Protein AF-A0AAW1L9E5-F1 (afdb_monomer)

Sequence (100 aa):
MVGQYHRKTDRQLWSKESMGFAIEAVQDGRMGWLAASKQFNVPQATLRRRAQGKNKQVRGVDKGLGRFCTTFPKEMELDLVEHIKSRENVFVQLFQKKWN

Secondary structure (DSSP, 8-state):
-------S--TT-S-HHHHHHHHHHHHTTSS-HHHHHHHTT--HHHHHHHHTT--SS--TT---BTTB--SS-HHHHHHHHHHHHHHHHHHHHHHHHT--

Foldseek 3Di:
DPDDDDDPDCPPVQALVLLQVLLVCVVVVVDDLVGSCVVSVHDSVVSVCQSVQVDPADHRSDDDPPPDDDPDDPVVVVVVVVVVVVVVVVVVVVVVVVVD

pLDDT: mean 89.07, std 9.97, range [49.91, 97.56]

Mean predicted aligned error: 7.49 Å

Structure (mmCIF, N/CA/C/O backbone):
data_AF-A0AAW1L9E5-F1
#
_entry.id   AF-A0AAW1L9E5-F1
#
loop_
_atom_site.group_PDB
_atom_site.id
_atom_site.type_symbol
_atom_site.label_atom_id
_atom_site.label_alt_id
_atom_site.label_comp_id
_atom_site.label_asym_id
_atom_site.label_entity_id
_atom_site.label_seq_id
_atom_site.pdbx_PDB_ins_code
_atom_site.Cartn_x
_atom_site.Cartn_y
_atom_site.Cartn_z
_atom_site.occupancy
_atom_site.B_iso_or_equiv
_atom_site.auth_seq_id
_atom_site.auth_comp_id
_atom_site.auth_asym_id
_atom_site.auth_atom_id
_atom_site.pdbx_PDB_model_num
ATOM 1 N N . MET A 1 1 ? 28.347 11.929 -3.035 1.00 57.56 1 MET A N 1
ATOM 2 C CA . MET A 1 1 ? 27.757 11.076 -1.979 1.00 57.56 1 MET A CA 1
ATOM 3 C C . MET A 1 1 ? 26.333 11.562 -1.749 1.00 57.56 1 MET A C 1
ATOM 5 O O . MET A 1 1 ? 26.164 12.741 -1.469 1.00 57.56 1 MET A O 1
ATOM 9 N N . VAL A 1 2 ? 25.313 10.731 -1.966 1.00 70.38 2 VAL A N 1
ATOM 10 C CA . VAL A 1 2 ? 23.919 11.110 -1.666 1.00 70.38 2 VAL A CA 1
ATOM 11 C C . VAL A 1 2 ? 23.788 11.260 -0.148 1.00 70.38 2 VAL A C 1
ATOM 13 O O . VAL A 1 2 ? 24.185 10.357 0.584 1.00 70.38 2 VAL A O 1
ATOM 16 N N . GLY A 1 3 ? 23.326 12.418 0.328 1.00 79.19 3 GLY A N 1
ATOM 17 C CA . GLY A 1 3 ? 23.218 12.704 1.762 1.00 79.19 3 GLY A CA 1
ATOM 18 C C . GLY A 1 3 ? 22.278 11.735 2.488 1.00 79.19 3 GLY A C 1
ATOM 19 O O . GLY A 1 3 ? 21.349 11.196 1.886 1.00 79.19 3 GLY A O 1
ATOM 20 N N . GLN A 1 4 ? 22.513 11.533 3.788 1.00 85.38 4 GLN A N 1
ATOM 21 C CA . GLN A 1 4 ? 21.686 10.688 4.659 1.00 85.38 4 GLN A CA 1
ATOM 22 C C . GLN A 1 4 ? 20.252 11.241 4.731 1.00 85.38 4 GLN A C 1
ATOM 24 O O . GLN A 1 4 ? 19.955 12.177 5.479 1.00 85.38 4 GLN A O 1
ATOM 29 N N . TYR A 1 5 ? 19.355 10.693 3.911 1.00 88.00 5 TYR A N 1
ATOM 30 C CA . TYR A 1 5 ? 17.960 11.113 3.864 1.00 88.00 5 TYR A CA 1
ATOM 31 C C . TYR A 1 5 ? 17.200 10.587 5.084 1.00 88.00 5 TYR A C 1
ATOM 33 O O . TYR A 1 5 ? 16.974 9.387 5.224 1.00 88.00 5 TYR A O 1
ATOM 41 N N . HIS A 1 6 ? 16.741 11.506 5.931 1.00 89.50 6 HIS A N 1
ATOM 42 C CA . HIS A 1 6 ? 15.847 11.204 7.042 1.00 89.50 6 HIS A CA 1
ATOM 43 C C . HIS A 1 6 ? 14.408 11.506 6.626 1.00 89.50 6 HIS A C 1
ATOM 45 O O . HIS A 1 6 ? 14.087 12.601 6.151 1.00 89.50 6 HIS A O 1
ATOM 51 N N . ARG A 1 7 ? 13.519 10.522 6.781 1.00 89.06 7 ARG A N 1
ATOM 52 C CA . ARG A 1 7 ? 12.101 10.705 6.464 1.00 89.06 7 ARG A CA 1
ATOM 53 C C . ARG A 1 7 ? 11.461 11.717 7.406 1.00 89.06 7 ARG A C 1
ATOM 55 O O . ARG A 1 7 ? 11.693 11.702 8.604 1.00 89.06 7 ARG A O 1
ATOM 62 N N . LYS A 1 8 ? 10.586 12.553 6.845 1.00 92.00 8 LYS A N 1
ATOM 63 C CA . LYS A 1 8 ? 9.848 13.581 7.597 1.00 92.00 8 LYS A CA 1
ATOM 64 C C . LYS A 1 8 ? 8.589 13.051 8.294 1.00 92.00 8 LYS A C 1
ATOM 66 O O . LYS A 1 8 ? 8.020 13.760 9.113 1.00 92.00 8 LYS A O 1
ATOM 71 N N . THR A 1 9 ? 8.086 11.874 7.908 1.00 89.00 9 THR A N 1
ATOM 72 C CA . THR A 1 9 ? 6.799 11.353 8.400 1.00 89.00 9 THR A CA 1
ATOM 73 C C . THR A 1 9 ? 6.769 9.835 8.469 1.00 89.00 9 THR A C 1
ATOM 75 O O . THR A 1 9 ? 7.288 9.176 7.566 1.00 89.00 9 THR A O 1
ATOM 78 N N . ASP A 1 10 ? 5.958 9.322 9.389 1.00 86.69 10 ASP A N 1
ATOM 79 C CA . ASP A 1 10 ? 5.683 7.890 9.571 1.00 86.69 10 ASP A CA 1
ATOM 80 C C . ASP A 1 10 ? 4.522 7.360 8.710 1.00 86.69 10 ASP A C 1
ATOM 82 O O . ASP A 1 10 ? 4.004 6.251 8.886 1.00 86.69 10 ASP A O 1
ATOM 86 N N . ARG A 1 11 ? 4.065 8.162 7.740 1.00 85.94 11 ARG A N 1
ATOM 87 C CA . ARG A 1 11 ? 2.970 7.775 6.847 1.00 85.94 11 ARG A CA 1
ATOM 88 C C . ARG A 1 11 ? 3.372 6.550 6.021 1.00 85.94 11 ARG A C 1
ATOM 90 O O . ARG A 1 11 ? 4.424 6.527 5.392 1.00 85.94 11 ARG A O 1
ATOM 97 N N . GLN A 1 12 ? 2.474 5.564 5.973 1.00 86.81 12 GLN A N 1
ATOM 98 C CA . GLN A 1 12 ? 2.664 4.276 5.288 1.00 86.81 12 GLN A CA 1
ATOM 99 C C . GLN A 1 12 ? 3.808 3.389 5.827 1.00 86.81 12 GLN A C 1
ATOM 101 O O . GLN A 1 12 ? 4.270 2.499 5.107 1.00 86.81 12 GLN A O 1
ATOM 106 N N . LEU A 1 13 ? 4.238 3.571 7.083 1.00 90.69 13 LEU A N 1
ATOM 107 C CA . LEU A 1 13 ? 5.225 2.677 7.710 1.00 90.69 13 LEU A CA 1
ATOM 108 C C . LEU A 1 13 ? 4.690 1.275 8.058 1.00 90.69 13 LEU A C 1
ATOM 110 O O . LEU A 1 13 ? 5.484 0.358 8.220 1.00 90.69 13 LEU A O 1
ATOM 114 N N . TRP A 1 14 ? 3.371 1.068 8.097 1.00 92.81 14 TRP A N 1
ATOM 115 C CA . TRP A 1 14 ? 2.756 -0.249 8.333 1.00 92.81 14 TRP A CA 1
ATOM 116 C C . TRP A 1 14 ? 3.124 -1.268 7.242 1.00 92.81 14 TRP A C 1
ATOM 118 O O . TRP A 1 14 ? 3.228 -0.892 6.077 1.00 92.81 14 TRP A O 1
ATOM 128 N N . SER A 1 15 ? 3.305 -2.548 7.569 1.00 94.56 15 SER A N 1
ATOM 129 C CA . SER A 1 15 ? 3.634 -3.593 6.584 1.00 94.56 15 SER A CA 1
ATOM 130 C C . SER A 1 15 ? 2.394 -4.097 5.828 1.00 94.56 15 SER A C 1
ATOM 132 O O . SER A 1 15 ? 1.259 -3.911 6.282 1.00 94.56 15 SER A O 1
ATOM 134 N N . LYS A 1 16 ? 2.583 -4.705 4.646 1.00 95.31 16 LYS A N 1
ATOM 135 C CA . LYS A 1 16 ? 1.449 -5.229 3.858 1.00 95.31 16 LYS A CA 1
ATOM 136 C C . LYS A 1 16 ? 0.740 -6.350 4.620 1.00 95.31 16 LYS A C 1
ATOM 138 O O . LYS A 1 16 ? -0.483 -6.415 4.612 1.00 95.31 16 LYS A O 1
ATOM 143 N N . GLU A 1 17 ? 1.519 -7.158 5.323 1.00 96.31 17 GLU A N 1
ATOM 144 C CA . GLU A 1 17 ? 1.101 -8.276 6.158 1.00 96.31 17 GLU A CA 1
ATOM 145 C C . GLU A 1 17 ? 0.214 -7.779 7.304 1.00 96.31 17 GLU A C 1
ATOM 147 O O . GLU A 1 17 ? -0.919 -8.232 7.440 1.00 96.31 17 GLU A O 1
ATOM 152 N N . SER A 1 18 ? 0.659 -6.760 8.053 1.00 96.38 18 SER A N 1
ATOM 153 C CA . SER A 1 18 ? -0.135 -6.142 9.124 1.00 96.38 18 SER A CA 1
ATOM 154 C C . SER A 1 18 ? -1.472 -5.601 8.619 1.00 96.38 18 SER A C 1
ATOM 156 O O . SER A 1 18 ? -2.500 -5.765 9.273 1.00 96.38 18 SER A O 1
ATOM 158 N N . MET A 1 19 ? -1.485 -4.961 7.443 1.00 96.31 19 MET A N 1
ATOM 159 C CA . MET A 1 19 ? -2.730 -4.488 6.832 1.00 96.31 19 MET A CA 1
ATOM 160 C C . MET A 1 19 ? -3.621 -5.649 6.378 1.00 96.31 19 MET A C 1
ATOM 162 O O . MET A 1 19 ? -4.837 -5.548 6.507 1.00 96.31 19 MET A O 1
ATOM 166 N N . GLY A 1 20 ? -3.035 -6.737 5.874 1.00 96.44 20 GLY A N 1
ATOM 167 C CA . GLY A 1 20 ? -3.746 -7.953 5.480 1.00 96.44 20 GLY A CA 1
ATOM 168 C C . GLY A 1 20 ? -4.471 -8.591 6.656 1.00 96.44 20 GLY A C 1
ATOM 169 O O . GLY A 1 20 ? -5.694 -8.702 6.615 1.00 96.44 20 GLY A O 1
ATOM 170 N N . PHE A 1 21 ? -3.745 -8.881 7.738 1.00 97.12 21 PHE A N 1
ATOM 171 C CA . PHE A 1 21 ? -4.325 -9.451 8.957 1.00 97.12 21 PHE A CA 1
ATOM 172 C C . PHE A 1 21 ? -5.411 -8.556 9.559 1.00 97.12 21 PHE A C 1
ATOM 174 O O . PHE A 1 21 ? -6.44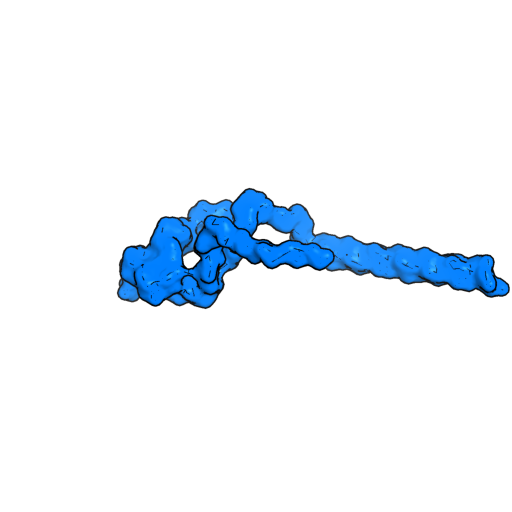5 -9.042 10.011 1.00 97.12 21 PHE A O 1
ATOM 181 N N . ALA A 1 22 ? -5.219 -7.234 9.524 1.00 97.31 22 ALA A N 1
ATOM 182 C CA . ALA A 1 22 ? -6.225 -6.296 10.003 1.00 97.31 22 ALA A CA 1
ATOM 183 C C . ALA A 1 22 ? -7.496 -6.288 9.143 1.00 97.31 22 ALA A C 1
ATOM 185 O O . ALA A 1 22 ? -8.591 -6.153 9.685 1.00 97.31 22 ALA A O 1
ATOM 186 N N . ILE A 1 23 ? -7.368 -6.392 7.816 1.00 96.06 23 ILE A N 1
ATOM 187 C CA . ILE A 1 23 ? -8.522 -6.461 6.911 1.00 96.06 23 ILE A CA 1
ATOM 188 C C . ILE A 1 23 ? -9.286 -7.765 7.145 1.00 96.06 23 ILE A C 1
ATOM 190 O O . ILE A 1 23 ? -10.499 -7.709 7.323 1.00 96.06 23 ILE A O 1
ATOM 194 N N . GLU A 1 24 ? -8.581 -8.894 7.208 1.00 96.56 24 GLU A N 1
ATOM 195 C CA . GLU A 1 24 ? -9.157 -10.221 7.448 1.00 96.56 24 GLU A CA 1
ATOM 196 C C . GLU A 1 24 ? -9.910 -10.267 8.786 1.00 96.56 24 GLU A C 1
ATOM 198 O O . GLU A 1 24 ? -11.100 -10.563 8.822 1.00 96.56 24 GLU A O 1
ATOM 203 N N . ALA A 1 25 ? -9.272 -9.837 9.881 1.00 97.00 25 ALA A N 1
ATOM 204 C CA . ALA A 1 25 ? -9.886 -9.835 11.210 1.00 97.00 25 ALA A CA 1
ATOM 205 C C . ALA A 1 25 ? -11.172 -8.994 11.291 1.00 97.00 25 ALA A C 1
ATOM 207 O O . ALA A 1 25 ? -12.061 -9.302 12.089 1.00 97.00 25 ALA A O 1
ATOM 208 N N . VAL A 1 26 ? -11.276 -7.924 10.495 1.00 96.56 26 VAL A N 1
ATOM 209 C CA . VAL A 1 26 ? -12.495 -7.109 10.440 1.00 96.56 26 VAL A CA 1
ATOM 210 C C . VAL A 1 26 ? -13.543 -7.708 9.501 1.00 96.56 26 VAL A C 1
ATOM 212 O O . VAL A 1 26 ? -14.730 -7.644 9.813 1.00 96.56 26 VAL A O 1
ATOM 215 N N . GLN A 1 27 ? -13.137 -8.291 8.371 1.00 94.38 27 GLN A N 1
ATOM 216 C CA .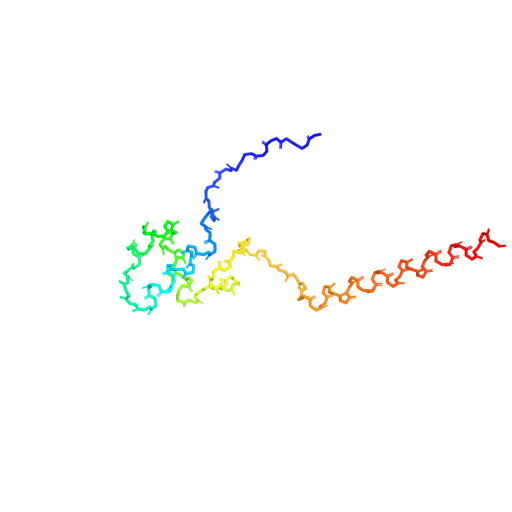 GLN A 1 27 ? -14.056 -8.957 7.441 1.00 94.38 27 GLN A CA 1
ATOM 217 C C . GLN A 1 27 ? -14.709 -10.193 8.068 1.00 94.38 27 GLN A C 1
ATOM 219 O O . GLN A 1 27 ? -15.914 -10.373 7.916 1.00 94.38 27 GLN A O 1
ATOM 224 N N . ASP A 1 28 ? -13.954 -10.959 8.855 1.00 95.06 28 ASP A N 1
ATOM 225 C CA . ASP A 1 28 ? -14.454 -12.118 9.605 1.00 95.06 28 ASP A CA 1
ATOM 226 C C . ASP A 1 28 ? -15.330 -11.734 10.810 1.00 95.06 28 ASP A C 1
ATOM 228 O O . ASP A 1 28 ? -15.842 -12.600 11.515 1.00 95.06 28 ASP A O 1
ATOM 232 N N . GLY A 1 29 ? -15.444 -10.440 11.129 1.00 93.88 29 GLY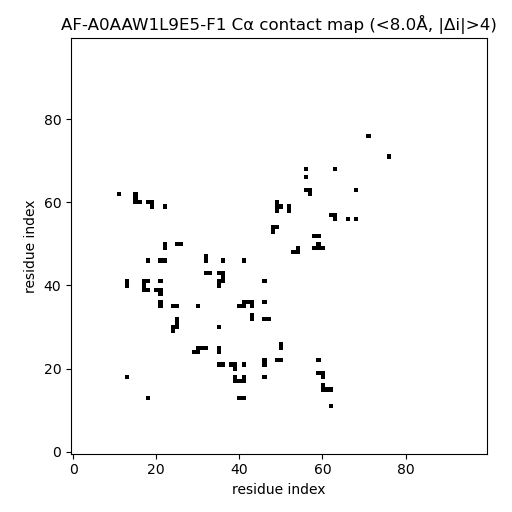 A N 1
ATOM 233 C CA . GLY A 1 29 ? -16.160 -9.960 12.313 1.00 93.88 29 GLY A CA 1
ATOM 234 C C . GLY A 1 29 ? -15.473 -10.272 13.650 1.00 93.88 29 GLY A C 1
ATOM 235 O O . GLY A 1 29 ? -16.046 -9.988 14.700 1.00 93.88 29 GLY A O 1
ATOM 236 N N . ARG A 1 30 ? -14.240 -10.805 13.642 1.00 94.88 30 ARG A N 1
ATOM 237 C CA . ARG A 1 30 ? -13.456 -11.120 14.853 1.00 94.88 30 ARG A CA 1
ATOM 238 C C . ARG A 1 30 ? -13.097 -9.872 15.660 1.00 94.88 30 ARG A C 1
ATOM 240 O O . ARG A 1 30 ? -13.002 -9.933 16.883 1.00 94.88 30 ARG A O 1
ATOM 247 N N . MET A 1 31 ? -12.859 -8.743 14.988 1.00 95.88 31 MET A N 1
ATOM 248 C CA . MET A 1 31 ? -12.460 -7.484 15.623 1.00 95.88 31 MET A CA 1
ATOM 249 C C . MET A 1 31 ? -13.173 -6.273 15.015 1.00 95.88 31 MET A C 1
ATOM 251 O O . MET A 1 31 ? -13.395 -6.186 13.811 1.00 95.88 31 MET A O 1
ATOM 255 N N . GLY A 1 32 ? -13.455 -5.270 15.851 1.00 95.38 32 GLY A N 1
ATOM 256 C CA . GLY A 1 32 ? -13.878 -3.949 15.386 1.00 95.38 32 GLY A CA 1
ATOM 257 C C . GLY A 1 32 ? -12.713 -3.115 14.835 1.00 95.38 32 GLY A C 1
ATOM 258 O O . GLY A 1 32 ? -11.544 -3.360 15.136 1.00 95.38 32 GLY A O 1
ATOM 259 N N . TRP A 1 33 ? -13.031 -2.054 14.087 1.00 96.06 33 TRP A N 1
ATOM 260 C CA . TRP A 1 33 ? -12.045 -1.183 13.422 1.00 96.06 33 TRP A CA 1
ATOM 261 C C . TRP A 1 33 ? -10.935 -0.660 14.343 1.00 96.06 33 TRP A C 1
ATOM 263 O O . TRP A 1 33 ? -9.771 -0.618 13.951 1.00 96.06 33 TRP A O 1
ATOM 273 N N . LEU A 1 34 ? -11.301 -0.217 15.550 1.00 96.69 34 LEU A N 1
ATOM 274 C CA . LEU A 1 34 ? -10.354 0.348 16.514 1.00 96.69 34 LEU A CA 1
ATOM 275 C C . LEU A 1 34 ? -9.442 -0.732 17.109 1.00 96.69 34 LEU A C 1
ATOM 277 O O . LEU A 1 34 ? -8.242 -0.505 17.247 1.00 96.69 34 LEU A O 1
ATOM 281 N N . ALA A 1 35 ? -10.004 -1.899 17.432 1.00 97.25 35 ALA A N 1
ATOM 282 C CA . ALA A 1 35 ? -9.260 -3.023 17.990 1.00 97.25 35 ALA A CA 1
ATOM 283 C C . ALA A 1 35 ? -8.232 -3.556 16.984 1.00 97.25 35 ALA A C 1
ATOM 285 O O . ALA A 1 35 ? -7.049 -3.612 17.303 1.00 97.25 35 ALA A O 1
ATOM 286 N N . ALA A 1 36 ? -8.648 -3.822 15.742 1.00 97.56 36 ALA A N 1
ATOM 287 C CA . ALA A 1 36 ? -7.742 -4.271 14.684 1.00 97.56 36 ALA A CA 1
ATOM 288 C C . ALA A 1 36 ? -6.640 -3.238 14.385 1.00 97.56 36 ALA A C 1
ATOM 290 O O . ALA A 1 36 ? -5.473 -3.587 14.226 1.00 97.56 36 ALA A O 1
ATOM 291 N N . SER A 1 37 ? -6.986 -1.945 14.368 1.00 97.06 37 SER A N 1
ATOM 292 C CA . SER A 1 37 ? -6.014 -0.863 14.172 1.00 97.06 37 SER A CA 1
ATOM 293 C C . SER A 1 37 ? -4.901 -0.881 15.221 1.00 97.06 37 SER A C 1
ATOM 295 O O . SER A 1 37 ? -3.728 -0.784 14.860 1.00 97.06 37 SER A O 1
ATOM 297 N N . LYS A 1 38 ? -5.261 -1.041 16.500 1.00 97.00 38 LYS A N 1
ATOM 298 C CA . LYS A 1 38 ? -4.299 -1.117 17.604 1.00 97.00 38 LYS A CA 1
ATOM 299 C C . LYS A 1 38 ? -3.497 -2.416 17.576 1.00 97.00 38 LYS A C 1
ATOM 301 O O . LYS A 1 38 ? -2.281 -2.364 17.711 1.00 97.00 38 LYS A O 1
ATOM 306 N N . GLN A 1 39 ? -4.161 -3.549 17.348 1.00 97.31 39 GLN A N 1
ATOM 307 C CA . GLN A 1 39 ? -3.536 -4.872 17.359 1.00 97.31 39 GLN A CA 1
ATOM 308 C C . GLN A 1 39 ? -2.456 -5.017 16.282 1.00 97.31 39 GLN A C 1
ATOM 310 O O . GLN A 1 39 ? -1.377 -5.535 16.549 1.00 97.31 39 GLN A O 1
ATOM 315 N N . PHE A 1 40 ? -2.737 -4.545 15.066 1.00 96.38 40 PHE A N 1
ATOM 316 C CA . PHE A 1 40 ? -1.837 -4.701 13.920 1.00 96.38 40 PHE A CA 1
ATOM 317 C C . PHE A 1 40 ? -1.013 -3.444 13.620 1.00 96.38 40 PHE A C 1
ATOM 319 O O . PHE A 1 40 ? -0.321 -3.393 12.605 1.00 96.38 40 PHE A O 1
ATOM 326 N N . ASN A 1 41 ? -1.085 -2.425 14.483 1.00 95.69 41 ASN A N 1
ATOM 327 C CA . ASN A 1 41 ? -0.403 -1.141 14.325 1.00 95.69 41 ASN A CA 1
ATOM 328 C C . ASN A 1 41 ? -0.624 -0.504 12.934 1.00 95.69 41 ASN A C 1
ATOM 330 O O . ASN A 1 41 ? 0.305 -0.063 12.252 1.00 95.69 41 ASN A O 1
ATOM 334 N N . VAL A 1 42 ? -1.883 -0.482 12.488 1.00 95.44 42 VAL A N 1
ATOM 335 C CA . VAL A 1 42 ? -2.291 0.102 11.203 1.00 95.44 42 VAL A CA 1
ATOM 336 C C . VAL A 1 42 ? -3.238 1.280 11.417 1.00 95.44 42 VAL A C 1
ATOM 338 O O . VAL A 1 42 ? -4.056 1.241 12.333 1.00 95.44 42 VAL A O 1
ATOM 341 N N . PRO A 1 43 ? -3.224 2.332 10.576 1.00 94.56 43 PRO A N 1
ATOM 342 C CA . PRO A 1 43 ? -4.119 3.470 10.770 1.00 94.56 43 PRO A CA 1
ATOM 343 C C . PRO A 1 43 ? -5.593 3.098 10.551 1.00 94.56 43 PRO A C 1
ATOM 345 O O . PRO A 1 43 ? -5.977 2.703 9.447 1.00 94.56 43 PRO A O 1
ATOM 348 N N . GLN A 1 44 ? -6.442 3.320 11.558 1.00 95.94 44 GLN A N 1
ATOM 349 C CA . GLN A 1 44 ? -7.868 2.960 11.547 1.00 95.94 44 GLN A CA 1
ATOM 350 C C . GLN A 1 44 ? -8.629 3.485 10.319 1.00 95.94 44 GLN A C 1
ATOM 352 O O . GLN A 1 44 ? -9.353 2.740 9.658 1.00 95.94 44 GLN A O 1
ATOM 357 N N . ALA A 1 45 ? -8.454 4.766 9.974 1.00 94.00 45 ALA A N 1
ATOM 358 C CA . ALA A 1 45 ? -9.130 5.368 8.823 1.00 94.00 45 ALA A CA 1
ATOM 359 C C . ALA A 1 45 ? -8.697 4.725 7.492 1.00 94.00 45 ALA A C 1
ATOM 361 O O . ALA A 1 45 ? -9.506 4.574 6.574 1.00 94.00 45 ALA A O 1
ATOM 362 N N . THR A 1 46 ? -7.425 4.320 7.399 1.00 93.31 46 THR A N 1
ATOM 363 C CA . THR A 1 46 ? -6.882 3.631 6.220 1.00 93.31 46 THR A CA 1
ATOM 364 C C . THR A 1 46 ? -7.439 2.215 6.128 1.00 93.31 46 THR A C 1
ATOM 366 O O . THR A 1 46 ? -7.920 1.835 5.062 1.00 93.31 46 THR A O 1
ATOM 369 N N . LEU A 1 47 ? -7.442 1.479 7.244 1.00 95.31 47 LEU A N 1
ATOM 370 C CA . LEU A 1 47 ? -8.032 0.145 7.350 1.00 95.31 47 LEU A CA 1
ATOM 371 C C . LEU A 1 47 ? -9.501 0.152 6.911 1.00 95.31 47 LEU A C 1
ATOM 373 O O . LEU A 1 47 ? -9.873 -0.583 6.001 1.00 95.31 47 LEU A O 1
ATOM 377 N N . ARG A 1 48 ? -10.318 1.054 7.471 1.00 95.31 48 ARG A N 1
ATOM 378 C CA . ARG A 1 48 ? -11.744 1.173 7.127 1.00 95.31 48 ARG A CA 1
ATOM 379 C C . ARG A 1 48 ? -11.958 1.424 5.635 1.00 95.31 48 ARG A C 1
ATOM 381 O O . ARG A 1 48 ? -12.806 0.787 5.019 1.00 95.31 48 ARG A O 1
ATOM 388 N N . ARG A 1 49 ? -11.194 2.343 5.033 1.00 93.50 49 ARG A N 1
ATOM 389 C CA . ARG A 1 49 ? -11.327 2.662 3.602 1.00 93.50 49 ARG A CA 1
ATOM 390 C C . ARG A 1 49 ? -10.943 1.477 2.710 1.00 93.50 49 ARG A C 1
ATOM 392 O O . ARG A 1 49 ? -11.608 1.254 1.701 1.00 93.50 49 ARG A O 1
ATOM 399 N N . ARG A 1 50 ? -9.894 0.736 3.086 1.00 92.94 50 ARG A N 1
ATOM 400 C CA . ARG A 1 50 ? -9.408 -0.446 2.357 1.00 92.94 50 ARG A CA 1
ATOM 401 C C . ARG A 1 50 ? -10.372 -1.620 2.460 1.00 92.94 50 ARG A C 1
ATOM 403 O O . ARG A 1 50 ? -10.737 -2.163 1.426 1.00 92.94 50 ARG A O 1
ATOM 410 N N . ALA A 1 51 ? -10.843 -1.938 3.663 1.00 93.12 51 ALA A N 1
ATOM 411 C CA . ALA A 1 51 ? -11.809 -3.011 3.888 1.00 93.12 51 ALA A CA 1
ATOM 412 C C . ALA A 1 51 ? -13.147 -2.756 3.169 1.00 93.12 51 ALA A C 1
ATOM 414 O O . ALA A 1 51 ? -13.767 -3.688 2.678 1.00 93.12 51 ALA A O 1
ATOM 415 N N . GLN A 1 52 ? -13.565 -1.490 3.049 1.00 92.81 52 GLN A N 1
ATOM 416 C CA . GLN A 1 52 ? -14.762 -1.098 2.291 1.00 92.81 52 GLN A CA 1
ATOM 417 C C . GLN A 1 52 ? -14.530 -0.962 0.775 1.00 92.81 52 GLN A C 1
ATOM 419 O O . GLN A 1 52 ? -15.448 -0.564 0.064 1.00 92.81 52 GLN A O 1
ATOM 424 N N . GLY A 1 53 ? -13.312 -1.185 0.270 1.00 90.31 53 GLY A N 1
ATOM 425 C CA . GLY A 1 53 ? -13.008 -1.065 -1.161 1.00 90.31 53 GLY A CA 1
ATOM 426 C C . GLY A 1 53 ? -13.148 0.351 -1.743 1.00 90.31 53 GLY A C 1
ATOM 427 O O . GLY A 1 53 ? -13.210 0.514 -2.955 1.00 90.31 53 GLY A O 1
ATOM 428 N N . LYS A 1 54 ? -13.168 1.402 -0.912 1.00 90.06 54 LYS A N 1
ATOM 429 C CA . LYS A 1 54 ? -13.430 2.795 -1.342 1.00 90.06 54 LYS A CA 1
ATOM 430 C C . LYS A 1 54 ? -12.224 3.508 -1.969 1.00 90.06 54 LYS A C 1
ATOM 432 O O . LYS A 1 54 ? -12.294 4.700 -2.270 1.00 90.06 54 LYS A O 1
ATOM 437 N N . ASN A 1 55 ? -11.091 2.827 -2.119 1.00 88.38 55 ASN A N 1
ATOM 438 C CA . ASN A 1 55 ? -9.906 3.400 -2.751 1.00 88.38 55 ASN A CA 1
ATOM 439 C C . ASN A 1 55 ? -9.996 3.308 -4.279 1.00 88.38 55 ASN A C 1
ATOM 441 O O . ASN A 1 55 ? -10.249 2.239 -4.824 1.00 88.38 55 ASN A O 1
ATOM 445 N N . LYS A 1 56 ? -9.691 4.417 -4.965 1.00 84.38 56 LYS A N 1
ATOM 446 C CA . LYS A 1 56 ? -9.701 4.481 -6.436 1.00 84.38 56 LYS A CA 1
ATOM 447 C C . LYS A 1 56 ? -8.565 3.677 -7.075 1.00 84.38 56 LYS A C 1
ATOM 449 O O . LYS A 1 56 ? -8.801 2.931 -8.013 1.00 84.38 56 LYS A O 1
ATOM 454 N N . GLN A 1 57 ? -7.346 3.842 -6.562 1.00 83.25 57 GLN A N 1
ATOM 455 C CA . GLN A 1 57 ? -6.132 3.275 -7.166 1.00 83.25 57 GLN A CA 1
ATOM 456 C C . GLN A 1 57 ? -5.610 2.069 -6.381 1.00 83.25 57 GLN A C 1
ATOM 458 O O . GLN A 1 57 ? -5.430 0.992 -6.931 1.00 83.25 57 GLN A O 1
ATOM 463 N N . VAL A 1 58 ? -5.386 2.233 -5.075 1.00 86.62 58 VAL A N 1
ATOM 464 C CA . VAL A 1 58 ? -4.701 1.224 -4.257 1.00 86.62 58 VAL A CA 1
ATOM 465 C C . VAL A 1 58 ? -5.706 0.328 -3.540 1.00 86.62 58 VAL A C 1
ATOM 467 O O . VAL A 1 58 ? -6.402 0.787 -2.631 1.00 86.62 58 VAL A O 1
ATOM 470 N N . ARG A 1 59 ? -5.766 -0.950 -3.913 1.00 85.94 59 ARG A N 1
ATOM 471 C CA . ARG A 1 59 ? -6.701 -1.930 -3.341 1.00 85.94 59 ARG A CA 1
ATOM 472 C C . ARG A 1 59 ? -6.009 -2.851 -2.334 1.00 85.94 59 ARG A C 1
ATOM 474 O O . ARG A 1 59 ? -4.786 -2.945 -2.304 1.00 85.94 59 ARG A O 1
ATOM 481 N N . GLY A 1 60 ? -6.809 -3.478 -1.470 1.00 87.94 60 GLY A N 1
ATOM 482 C CA . GLY A 1 60 ? -6.338 -4.467 -0.499 1.00 87.94 60 GLY A CA 1
ATOM 483 C C . GLY A 1 60 ? -5.178 -3.968 0.365 1.00 87.94 60 GLY A C 1
ATOM 484 O O . GLY A 1 60 ? -5.270 -2.910 0.998 1.00 87.94 60 GLY A O 1
ATOM 485 N N . VAL A 1 61 ? -4.084 -4.730 0.362 1.00 91.94 61 VAL A N 1
ATOM 486 C CA . VAL A 1 61 ? -2.874 -4.497 1.167 1.00 91.94 61 VAL A CA 1
ATOM 487 C C . VAL A 1 61 ? -1.830 -3.616 0.488 1.00 91.94 61 VAL A C 1
ATOM 489 O O . VAL A 1 61 ? -0.875 -3.183 1.133 1.00 91.94 61 VAL A O 1
ATOM 492 N N . ASP A 1 62 ? -1.993 -3.319 -0.801 1.00 90.19 62 ASP A N 1
ATOM 493 C CA . ASP A 1 62 ? -0.945 -2.649 -1.558 1.00 90.19 62 ASP A CA 1
ATOM 494 C C . ASP A 1 62 ? -0.696 -1.222 -1.079 1.00 90.19 62 ASP A C 1
ATOM 496 O O . ASP A 1 62 ? -1.549 -0.556 -0.480 1.00 90.19 62 ASP A O 1
ATOM 500 N N . LYS A 1 63 ? 0.514 -0.731 -1.333 1.00 88.81 63 LYS A N 1
ATOM 501 C CA . LYS A 1 63 ? 0.897 0.657 -1.080 1.00 88.81 63 LYS A CA 1
ATOM 502 C C . LYS A 1 63 ? 0.979 1.386 -2.409 1.00 88.81 63 LYS A C 1
ATOM 504 O O . LYS A 1 63 ? 1.361 0.804 -3.415 1.00 88.81 63 LYS A O 1
ATOM 509 N N . GLY A 1 64 ? 0.635 2.666 -2.395 1.00 86.62 64 GLY A N 1
ATOM 510 C CA . GLY A 1 64 ? 0.763 3.523 -3.566 1.00 86.62 64 GLY A CA 1
ATOM 511 C C . GLY A 1 64 ? 1.113 4.944 -3.170 1.00 86.62 64 GLY A C 1
ATOM 512 O O . GLY A 1 64 ? 0.895 5.366 -2.028 1.00 86.62 64 GLY A O 1
ATOM 513 N N . LEU A 1 65 ? 1.648 5.686 -4.133 1.00 85.19 65 LEU A N 1
ATOM 514 C CA . LEU A 1 65 ? 2.179 7.036 -3.957 1.00 85.19 65 LEU A CA 1
ATOM 515 C C . LEU A 1 65 ? 1.089 8.103 -4.151 1.00 85.19 65 LEU A C 1
ATOM 517 O O . LEU A 1 65 ? 1.278 9.117 -4.819 1.00 85.19 65 LEU A O 1
ATOM 521 N N . GLY A 1 66 ? -0.086 7.881 -3.559 1.00 83.62 66 GLY A N 1
ATOM 522 C CA . GLY A 1 66 ? -1.235 8.768 -3.735 1.00 83.62 66 GLY A CA 1
ATOM 523 C C . GLY A 1 66 ? -1.725 8.747 -5.180 1.00 83.62 66 GLY A C 1
ATOM 524 O O . GLY A 1 66 ? -2.039 7.678 -5.685 1.00 83.62 66 GLY A O 1
ATOM 525 N N . ARG A 1 67 ? -1.784 9.920 -5.827 1.00 82.56 67 ARG A N 1
ATOM 526 C CA . ARG A 1 67 ? -2.286 10.057 -7.206 1.00 82.56 67 ARG A CA 1
ATOM 527 C C . ARG A 1 67 ? -1.394 9.394 -8.256 1.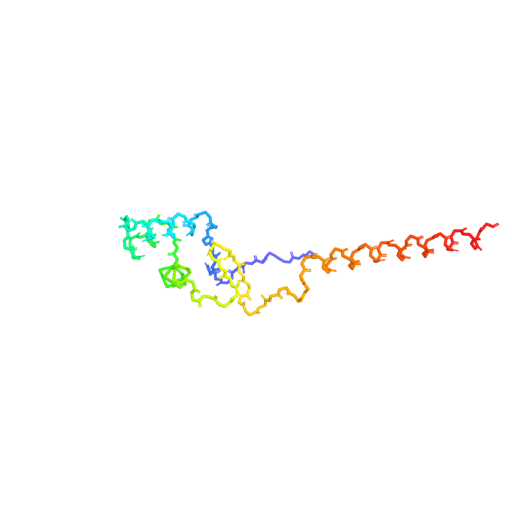00 82.56 67 ARG A C 1
ATOM 529 O O . ARG A 1 67 ? -1.876 9.096 -9.344 1.00 82.56 67 ARG A O 1
ATOM 536 N N . PHE A 1 68 ? -0.103 9.241 -7.963 1.00 85.31 68 PHE A N 1
ATOM 537 C CA . PHE A 1 68 ? 0.859 8.717 -8.925 1.00 85.31 68 PHE A CA 1
ATOM 538 C C . PHE A 1 68 ? 0.603 7.224 -9.135 1.00 85.31 68 PHE A C 1
ATOM 540 O O . PHE A 1 68 ? 0.617 6.446 -8.179 1.00 85.31 68 PHE A O 1
ATOM 547 N N . CYS A 1 69 ? 0.351 6.849 -10.386 1.00 83.94 69 CYS A N 1
ATOM 548 C CA . CYS A 1 69 ? 0.115 5.477 -10.814 1.00 83.94 69 CYS A CA 1
ATOM 549 C C . CYS A 1 69 ? 0.966 5.160 -12.045 1.00 83.94 69 CYS A C 1
ATOM 551 O O . CYS A 1 69 ? 1.508 6.066 -12.679 1.00 83.94 69 CYS A O 1
ATOM 553 N N . THR A 1 70 ? 1.116 3.872 -12.336 1.00 85.81 70 THR A N 1
ATOM 554 C CA . THR A 1 70 ? 1.814 3.377 -13.523 1.00 85.81 70 THR A CA 1
ATOM 555 C C . THR A 1 70 ? 1.061 3.811 -14.775 1.00 85.81 70 THR A C 1
ATOM 557 O O . THR A 1 70 ? -0.110 3.470 -14.935 1.00 85.81 70 THR A O 1
ATOM 560 N N . THR A 1 71 ? 1.721 4.579 -15.642 1.00 87.62 71 THR A N 1
ATOM 561 C CA . THR A 1 71 ? 1.131 5.055 -16.902 1.00 87.62 71 THR A CA 1
ATOM 562 C C . THR A 1 71 ? 0.896 3.908 -17.880 1.00 87.62 71 THR A C 1
ATOM 564 O O . THR A 1 71 ? -0.153 3.855 -18.514 1.00 87.62 71 THR A O 1
ATOM 567 N N . PHE A 1 72 ? 1.851 2.981 -17.982 1.00 91.62 72 PHE A N 1
ATOM 568 C CA . PHE A 1 72 ? 1.743 1.796 -18.826 1.00 91.62 72 PHE A CA 1
ATOM 569 C C . PHE A 1 72 ? 1.393 0.565 -17.979 1.00 91.62 72 PHE A C 1
ATOM 571 O O . PHE A 1 72 ? 1.903 0.427 -16.863 1.00 91.62 72 PHE A O 1
ATOM 578 N N . PRO A 1 73 ? 0.522 -0.333 -18.469 1.00 92.00 73 PRO A N 1
ATOM 579 C CA . PRO A 1 73 ? 0.352 -1.649 -17.874 1.00 92.00 73 PRO A CA 1
ATOM 580 C C . PRO A 1 73 ? 1.622 -2.478 -18.068 1.00 92.00 73 PRO A C 1
ATOM 582 O O . PRO A 1 73 ? 2.450 -2.191 -18.935 1.00 92.00 73 PRO A O 1
ATOM 585 N N . LYS A 1 74 ? 1.759 -3.540 -17.268 1.00 91.62 74 LYS A N 1
ATOM 586 C CA . LYS A 1 74 ? 3.003 -4.312 -17.224 1.00 91.62 74 LYS A CA 1
ATOM 587 C C . LYS A 1 74 ? 3.377 -4.937 -18.566 1.00 91.62 74 LYS A C 1
ATOM 589 O O . LYS A 1 74 ? 4.554 -5.013 -18.888 1.00 91.62 74 LYS A O 1
ATOM 594 N N . GLU A 1 75 ? 2.373 -5.339 -19.332 1.00 95.81 75 GLU A N 1
ATOM 595 C CA . GLU A 1 75 ? 2.525 -5.909 -20.671 1.00 95.81 75 GLU A CA 1
ATOM 596 C C . GLU A 1 75 ? 3.175 -4.900 -21.626 1.00 95.81 75 GLU A C 1
ATOM 598 O O . GLU A 1 75 ? 4.241 -5.175 -22.162 1.00 95.81 75 GLU A O 1
ATOM 603 N N . MET A 1 76 ? 2.645 -3.674 -21.712 1.00 96.12 76 MET A N 1
ATOM 604 C CA . MET A 1 76 ? 3.255 -2.615 -22.528 1.00 96.12 76 MET A CA 1
ATOM 605 C C . MET A 1 76 ? 4.670 -2.251 -22.062 1.00 96.12 76 MET A C 1
ATOM 607 O O . MET A 1 76 ? 5.524 -1.931 -22.885 1.00 96.12 76 MET A O 1
ATOM 611 N N . GLU A 1 77 ? 4.943 -2.274 -20.751 1.00 95.44 77 GLU A N 1
ATOM 612 C CA . GLU A 1 77 ? 6.312 -2.066 -20.262 1.00 95.44 77 GLU A CA 1
ATOM 613 C C . GLU A 1 77 ? 7.270 -3.146 -20.781 1.00 95.44 77 GLU A C 1
ATOM 615 O O . GLU A 1 77 ? 8.407 -2.829 -21.129 1.00 95.44 77 GLU A O 1
ATOM 620 N N . LEU A 1 78 ? 6.833 -4.409 -20.833 1.00 96.69 78 LEU A N 1
ATOM 621 C CA . LEU A 1 78 ? 7.638 -5.514 -21.355 1.00 96.69 78 LEU A CA 1
ATOM 622 C C . LEU A 1 78 ? 7.881 -5.357 -22.856 1.00 96.69 78 LEU A C 1
ATOM 624 O O . LEU A 1 78 ? 9.034 -5.454 -23.276 1.00 96.69 78 LEU A O 1
ATOM 628 N N . ASP A 1 79 ? 6.843 -5.013 -23.618 1.00 96.62 79 ASP A N 1
ATOM 629 C CA . ASP A 1 79 ? 6.946 -4.765 -25.058 1.00 96.62 79 ASP A CA 1
ATOM 630 C C . ASP A 1 79 ? 7.943 -3.637 -25.356 1.00 96.62 79 ASP A C 1
ATOM 632 O O . ASP A 1 79 ? 8.789 -3.750 -26.243 1.00 96.62 79 ASP A O 1
ATOM 636 N N . LEU A 1 80 ? 7.897 -2.548 -24.579 1.00 95.75 80 LEU A N 1
ATOM 637 C CA . LEU A 1 80 ? 8.841 -1.437 -24.709 1.00 95.75 80 LEU A CA 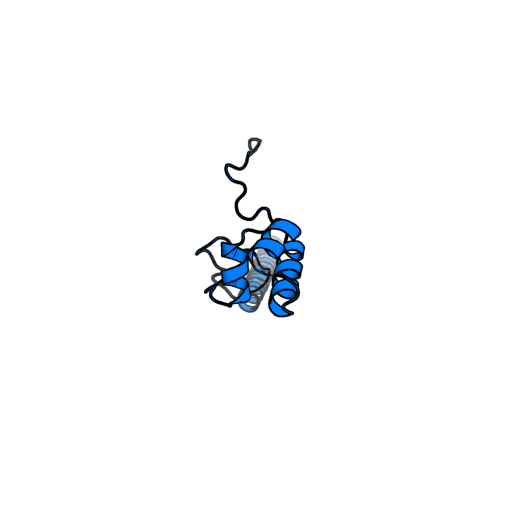1
ATOM 638 C C . LEU A 1 80 ? 10.278 -1.872 -24.401 1.00 95.75 80 LEU A C 1
ATOM 640 O O . LEU A 1 80 ? 11.201 -1.500 -25.127 1.00 95.75 80 LEU A O 1
ATOM 644 N N . VAL A 1 81 ? 10.480 -2.664 -23.345 1.00 95.50 81 VAL A N 1
ATOM 645 C CA . VAL A 1 81 ? 11.806 -3.183 -22.976 1.00 95.50 81 VAL A CA 1
ATOM 646 C C . VAL A 1 81 ? 12.354 -4.105 -24.062 1.00 95.50 81 VAL A C 1
ATOM 648 O O . VAL A 1 81 ? 13.524 -3.987 -24.427 1.00 95.50 81 VAL A O 1
ATOM 651 N N . GLU A 1 82 ? 11.534 -5.013 -24.587 1.00 97.00 82 GLU A N 1
ATOM 652 C CA . GLU A 1 82 ? 11.917 -5.901 -25.684 1.00 97.00 82 GLU A CA 1
ATOM 653 C C . GLU A 1 82 ? 12.247 -5.104 -26.948 1.00 97.00 82 GLU A C 1
ATOM 655 O O . GLU A 1 82 ? 13.291 -5.322 -27.571 1.00 97.00 82 GLU A O 1
ATOM 660 N N . HIS A 1 83 ? 11.421 -4.108 -27.275 1.00 95.44 83 HIS A N 1
ATOM 661 C CA . HIS A 1 83 ? 11.659 -3.229 -28.407 1.00 95.44 83 HIS A CA 1
ATOM 662 C C . HIS A 1 83 ? 13.007 -2.515 -28.291 1.00 95.44 83 HIS A C 1
ATOM 664 O O . HIS A 1 83 ? 13.811 -2.589 -29.219 1.00 95.44 83 HIS A O 1
ATOM 670 N N . ILE A 1 84 ? 13.293 -1.874 -27.154 1.00 95.25 84 ILE A N 1
ATOM 671 C CA . ILE A 1 84 ? 14.554 -1.153 -26.927 1.00 95.25 84 ILE A CA 1
ATOM 672 C C . ILE A 1 84 ? 15.750 -2.097 -27.082 1.00 95.25 84 ILE A C 1
ATOM 674 O O . ILE A 1 84 ? 16.664 -1.792 -27.847 1.00 95.25 84 ILE A O 1
ATOM 678 N N . LYS A 1 85 ? 15.705 -3.284 -26.463 1.00 94.31 85 LYS A N 1
ATOM 679 C CA . LYS A 1 85 ? 16.762 -4.301 -26.598 1.00 94.31 85 LYS A CA 1
ATOM 680 C C . LYS A 1 85 ? 16.972 -4.738 -28.049 1.00 94.31 85 LYS A C 1
ATOM 682 O O . LYS A 1 85 ? 18.108 -4.876 -28.497 1.00 94.31 85 LYS A O 1
ATOM 687 N N . SER A 1 86 ? 15.888 -4.936 -28.805 1.00 93.50 86 SER A N 1
ATOM 688 C CA . SER A 1 86 ? 15.975 -5.292 -30.227 1.00 93.50 86 SER A CA 1
ATOM 689 C C . SER A 1 86 ? 16.674 -4.195 -31.039 1.00 93.50 86 SER A C 1
ATOM 691 O O . SER A 1 86 ? 17.513 -4.490 -31.891 1.00 93.50 86 SER A O 1
ATOM 693 N N . ARG A 1 87 ? 16.388 -2.921 -30.735 1.00 89.50 87 ARG A N 1
ATOM 694 C CA . ARG A 1 87 ? 16.997 -1.766 -31.405 1.00 89.50 87 ARG A CA 1
ATOM 695 C C . ARG A 1 87 ? 18.469 -1.605 -31.047 1.00 89.50 87 ARG A C 1
ATOM 697 O O . ARG A 1 87 ? 19.266 -1.353 -31.947 1.00 89.50 87 ARG A O 1
ATOM 704 N N . GLU A 1 88 ? 18.834 -1.790 -29.781 1.00 91.12 88 GLU A N 1
ATOM 705 C CA . GLU A 1 88 ? 20.230 -1.764 -29.328 1.00 91.12 88 GLU A CA 1
ATOM 706 C C . GLU A 1 88 ? 21.066 -2.834 -30.034 1.00 91.12 88 GLU A C 1
ATOM 708 O O . GLU A 1 88 ? 22.126 -2.527 -30.577 1.00 91.12 88 GLU A O 1
ATOM 713 N N . ASN A 1 89 ? 20.559 -4.066 -30.118 1.00 84.62 89 ASN A N 1
ATOM 714 C CA . ASN A 1 89 ? 21.253 -5.154 -30.807 1.00 84.62 89 ASN A CA 1
ATOM 715 C C . ASN A 1 89 ? 21.498 -4.836 -32.287 1.00 84.62 89 ASN A C 1
ATOM 717 O O . ASN A 1 89 ? 22.611 -5.018 -32.781 1.00 84.62 89 ASN A O 1
ATOM 721 N N . VAL A 1 90 ? 20.485 -4.317 -32.990 1.00 81.81 90 VAL A N 1
ATOM 722 C CA . VAL A 1 90 ? 20.627 -3.906 -34.396 1.00 81.81 90 VAL A CA 1
ATOM 723 C C . VAL A 1 90 ? 21.647 -2.774 -34.535 1.00 81.81 90 VAL A C 1
ATOM 725 O O . VAL A 1 90 ? 22.506 -2.824 -35.414 1.00 81.81 90 VAL A O 1
ATOM 728 N N . PHE A 1 91 ? 21.594 -1.770 -33.660 1.00 83.69 91 PHE A N 1
ATOM 729 C CA . PHE A 1 91 ? 22.533 -0.650 -33.675 1.00 83.69 91 PHE A CA 1
ATOM 730 C C . PHE A 1 91 ? 23.986 -1.108 -33.475 1.00 83.69 91 PHE A C 1
ATOM 732 O O . PHE A 1 91 ? 24.863 -0.719 -34.248 1.00 83.69 91 PHE A O 1
ATOM 739 N N . VAL A 1 92 ? 24.237 -1.978 -32.491 1.00 80.19 92 VAL A N 1
ATOM 740 C CA . VAL A 1 92 ? 25.574 -2.525 -32.203 1.00 80.19 92 VAL A CA 1
ATOM 741 C C . VAL A 1 92 ? 26.099 -3.356 -33.376 1.00 80.19 92 VAL A C 1
ATOM 743 O O . VAL A 1 92 ? 27.246 -3.173 -33.787 1.00 80.19 92 VAL A O 1
ATOM 746 N N . GLN A 1 93 ? 25.266 -4.217 -33.967 1.00 74.44 93 GLN A N 1
ATOM 747 C CA . GLN A 1 93 ? 25.646 -5.029 -35.130 1.00 74.44 93 GLN A CA 1
ATOM 748 C C . GLN A 1 93 ? 26.006 -4.168 -36.346 1.00 74.44 93 GLN A C 1
ATOM 750 O O . GLN A 1 93 ? 27.007 -4.425 -37.016 1.00 74.44 93 GLN A O 1
ATOM 755 N N . LEU A 1 94 ? 25.218 -3.125 -36.626 1.00 72.88 94 LEU A N 1
ATOM 756 C CA . LEU A 1 94 ? 25.498 -2.194 -37.721 1.00 72.88 94 LEU A CA 1
ATOM 757 C C . LEU A 1 94 ? 26.807 -1.431 -37.501 1.00 72.88 94 LEU A C 1
ATOM 759 O O . L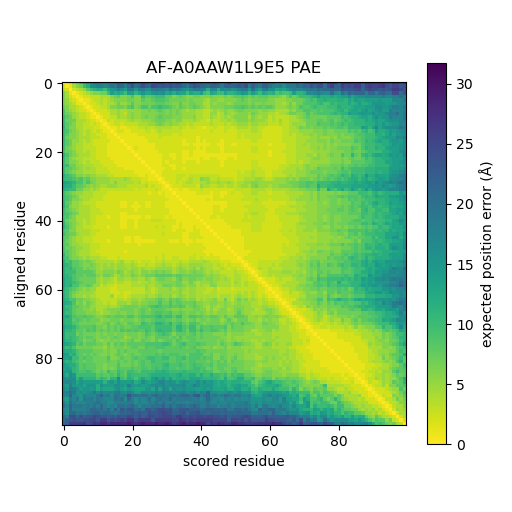EU A 1 94 ? 27.550 -1.215 -38.457 1.00 72.88 94 LEU A O 1
ATOM 763 N N . PHE A 1 95 ? 27.118 -1.062 -36.257 1.00 73.69 95 PHE A N 1
ATOM 764 C CA . PHE A 1 95 ? 28.398 -0.446 -35.924 1.00 73.69 95 PHE A CA 1
ATOM 765 C C . PHE A 1 95 ? 29.567 -1.417 -36.127 1.00 73.69 95 PHE A C 1
ATOM 767 O O . PHE A 1 95 ? 30.525 -1.062 -36.802 1.00 73.69 95 PHE A O 1
ATOM 774 N N . GLN A 1 96 ? 29.488 -2.657 -35.642 1.00 64.69 96 GLN A N 1
ATOM 775 C CA . GLN A 1 96 ? 30.560 -3.650 -35.821 1.00 64.69 96 GLN A CA 1
ATOM 776 C C . GLN A 1 96 ? 30.830 -3.986 -37.295 1.00 64.69 96 GLN A C 1
ATOM 778 O O . GLN A 1 96 ? 31.976 -4.196 -37.686 1.00 64.69 96 GLN A O 1
AT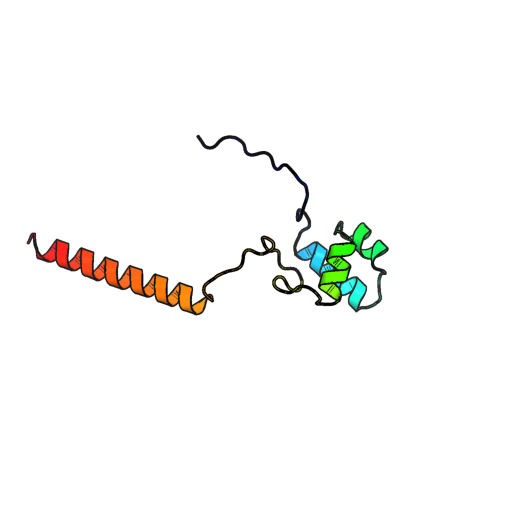OM 783 N N . LYS A 1 97 ? 29.789 -4.000 -38.134 1.00 62.66 97 LYS A N 1
ATOM 784 C CA . LYS A 1 97 ? 29.906 -4.304 -39.568 1.00 62.66 97 LYS A CA 1
ATOM 785 C C . LYS A 1 97 ? 30.500 -3.159 -40.398 1.00 62.66 97 LYS A C 1
ATOM 787 O O . LYS A 1 97 ? 30.884 -3.383 -41.535 1.00 62.66 97 LYS A O 1
ATOM 792 N N . LYS A 1 98 ? 30.539 -1.936 -39.860 1.00 59.56 98 LYS A N 1
ATOM 793 C CA . LYS A 1 98 ? 31.040 -0.735 -40.553 1.00 59.56 98 LYS A CA 1
ATOM 794 C C . LYS A 1 98 ? 32.540 -0.484 -40.328 1.00 59.56 98 LYS A C 1
ATOM 796 O O . LYS A 1 98 ? 33.107 0.382 -40.984 1.00 59.56 98 LYS A O 1
ATOM 801 N N . TRP A 1 99 ? 33.157 -1.215 -39.401 1.00 51.88 99 TRP A N 1
ATOM 802 C CA . TRP A 1 99 ? 34.570 -1.080 -39.019 1.00 51.88 99 TRP A CA 1
ATOM 803 C C . TRP A 1 99 ? 35.383 -2.373 -39.221 1.00 51.88 99 TRP A C 1
ATOM 805 O O . TRP A 1 99 ? 36.509 -2.459 -38.739 1.00 51.88 99 TRP A O 1
ATOM 815 N N . ASN A 1 100 ? 34.818 -3.351 -39.935 1.00 49.91 100 ASN A N 1
ATOM 816 C CA . ASN A 1 100 ? 35.522 -4.494 -40.528 1.00 49.91 100 ASN A CA 1
A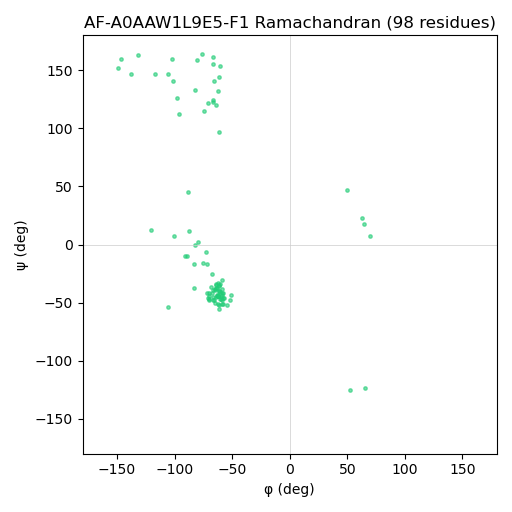TOM 817 C C . ASN A 1 100 ? 35.440 -4.376 -42.050 1.00 49.91 100 ASN A C 1
ATOM 819 O O . ASN A 1 100 ? 36.403 -4.801 -42.719 1.00 49.91 100 ASN A O 1
#

Radius of gyration: 22.59 Å; Cα contacts (8 Å, |Δi|>4): 66; chains: 1; bounding box: 52×26×58 Å

InterPro domains:
  IPR007889 DNA binding HTH domain, Psq-type [PF05225] (17-55)
  IPR009057 Homedomain-like superfamily [SSF46689] (11-56)

Nearest PDB structures (foldseek):
  6fal-assembly1_A  TM=6.065E-01  e=9.180E-01  Escherichia coli
  7bhy-assembly1_A  TM=7.039E-01  e=4.461E+00  Bacillus subtilis subsp. subtilis str. 168
  2m8g-assembly1_X  TM=4.927E-01  e=2.024E+00  Aquifex aeolicus VF5
  6uu8-assembly1_FFF  TM=2.695E-01  e=4.176E+00  Escherichia coli
  5ipl-assembly1_F  TM=2.831E-01  e=4.461E+00  Escherichia coli

Organism: Popillia japonica (NCBI:txid7064)

Solvent-accessible surface area (backbone atoms only — not comparable to full-atom values): 6148 Å² total; per-residue (Å²): 131,87,73,91,81,74,81,92,66,76,78,83,70,56,52,50,63,37,45,41,56,32,40,50,38,43,73,74,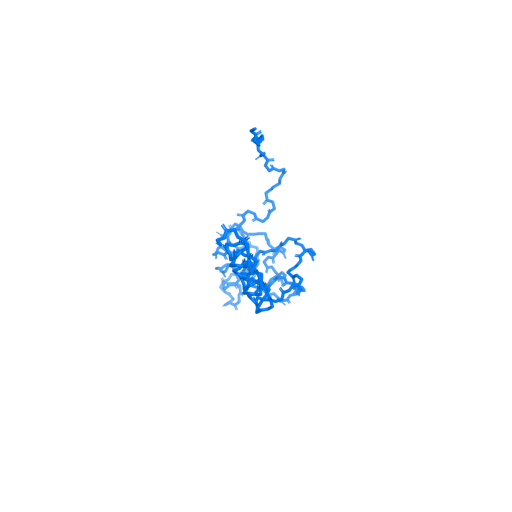64,77,33,55,67,67,56,29,18,62,75,42,62,38,60,45,73,58,52,55,39,36,69,68,61,70,48,90,82,53,56,73,48,59,84,70,71,72,90,61,71,78,89,60,57,72,66,59,51,48,53,50,52,53,49,51,53,56,51,52,53,52,52,54,51,55,54,58,66,74,77,110